Protein AF-W7QCG8-F1 (afdb_monomer_lite)

Radius of gyration: 18.43 Å; chains: 1; bounding box: 40×19×43 Å

pLDDT: mean 89.36, std 8.19, range [49.19, 97.0]

Secondary structure (DSSP, 8-state):
--STTHHHHHHHHTTSS-HHHHHHHHHHHHHHHHHHHHHHHHT-TTPPP--TTSTTHHHHHHHHHHHH--

Foldseek 3Di:
DPDQLPVLVVCVVVVNDDPVVSVVRRVVRVVVVVVVVVVVVVPDPPDDDFDPPDPPSPVVVVVVCVVVVD

Structure (mmCIF, N/CA/C/O backbone):
data_AF-W7QCG8-F1
#
_entry.id   AF-W7QCG8-F1
#
loop_
_atom_site.group_PDB
_atom_site.id
_atom_site.type_symbol
_atom_site.label_atom_id
_atom_site.label_alt_id
_atom_site.label_comp_id
_atom_site.label_asym_id
_atom_site.label_entity_id
_atom_site.label_seq_id
_atom_site.pdbx_PDB_ins_code
_atom_site.Cartn_x
_atom_site.Cartn_y
_atom_site.Cartn_z
_atom_site.occupancy
_atom_site.B_iso_or_equiv
_atom_site.auth_seq_id
_atom_site.auth_comp_id
_atom_site.auth_asym_id
_atom_site.auth_atom_id
_atom_site.pdbx_PDB_model_num
ATOM 1 N N . MET A 1 1 ? -17.037 9.899 1.157 1.00 58.94 1 MET A N 1
ATOM 2 C CA . MET A 1 1 ? -15.679 9.482 1.577 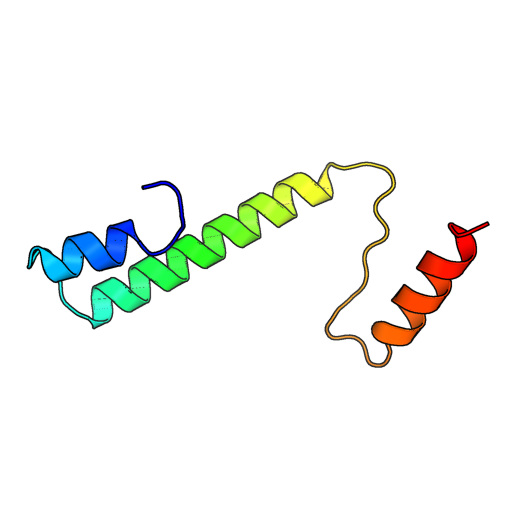1.00 58.94 1 MET A CA 1
ATOM 3 C C . MET A 1 1 ? -15.224 8.318 0.698 1.00 58.94 1 MET A C 1
ATOM 5 O O . MET A 1 1 ? -15.906 7.301 0.711 1.00 58.94 1 MET A O 1
ATOM 9 N N . LYS A 1 2 ? -14.184 8.480 -0.139 1.00 74.00 2 LYS A N 1
ATOM 10 C CA . LYS A 1 2 ? -13.774 7.462 -1.141 1.00 74.00 2 LYS A CA 1
ATOM 11 C C . LYS A 1 2 ? -12.443 6.756 -0.833 1.00 74.00 2 LYS A C 1
ATOM 13 O O . LYS A 1 2 ? -12.127 5.769 -1.488 1.00 74.00 2 LYS A O 1
ATOM 18 N N . SER A 1 3 ? -11.693 7.223 0.161 1.00 83.56 3 SER A N 1
ATOM 19 C CA . SER A 1 3 ? -10.419 6.618 0.560 1.00 83.56 3 SER A CA 1
ATOM 20 C C . SER A 1 3 ? -10.634 5.405 1.471 1.00 83.56 3 SER A C 1
ATOM 22 O O . SER A 1 3 ? -11.528 5.402 2.322 1.00 83.56 3 SER A O 1
ATOM 24 N N . VAL A 1 4 ? -9.808 4.371 1.295 1.00 83.44 4 VAL A N 1
ATOM 25 C CA . VAL A 1 4 ? -9.814 3.157 2.129 1.00 83.44 4 VAL A CA 1
ATOM 26 C C . VAL A 1 4 ? -9.513 3.512 3.592 1.00 83.44 4 VAL A C 1
ATOM 28 O O . VAL A 1 4 ? -8.705 4.394 3.857 1.00 83.44 4 VAL A O 1
ATOM 31 N N . GLY A 1 5 ? -10.180 2.854 4.545 1.00 81.31 5 GLY A N 1
ATOM 32 C CA . GLY A 1 5 ? -9.966 3.035 5.989 1.00 81.31 5 GLY A CA 1
ATOM 33 C C . GLY A 1 5 ? -10.831 4.126 6.623 1.00 81.31 5 GLY A C 1
ATOM 34 O O . GLY A 1 5 ? -11.276 3.980 7.757 1.00 81.31 5 GLY A O 1
ATOM 35 N N . TYR A 1 6 ? -11.172 5.181 5.882 1.00 87.38 6 TYR A N 1
ATOM 36 C CA . TYR A 1 6 ? -11.923 6.312 6.432 1.00 87.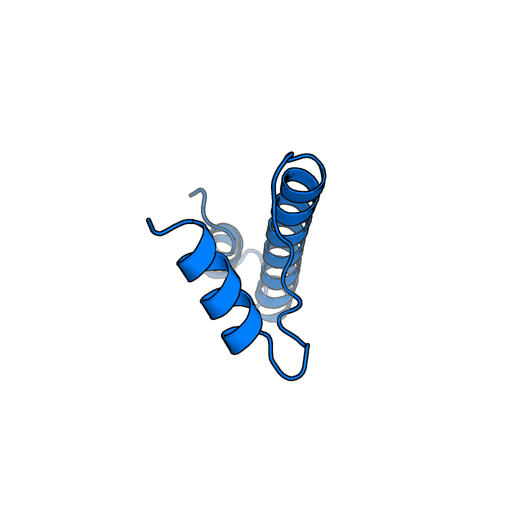38 6 TYR A CA 1
ATOM 37 C C . TYR A 1 6 ? -13.328 5.924 6.907 1.00 87.38 6 TYR A C 1
ATOM 39 O O . TYR A 1 6 ? -13.760 6.347 7.974 1.00 87.38 6 TYR A O 1
ATOM 47 N N . ARG A 1 7 ? -14.053 5.097 6.143 1.00 86.00 7 ARG A N 1
ATOM 48 C CA . ARG A 1 7 ? -15.395 4.648 6.548 1.00 86.00 7 ARG A CA 1
ATOM 49 C C . ARG A 1 7 ? -15.345 3.784 7.809 1.00 86.00 7 ARG A C 1
ATOM 51 O O . ARG A 1 7 ? -16.220 3.899 8.651 1.00 86.00 7 ARG A O 1
ATOM 58 N N . GLN A 1 8 ? -14.314 2.954 7.937 1.00 85.19 8 GLN A N 1
ATOM 59 C CA . GLN A 1 8 ? -14.097 2.117 9.111 1.00 85.19 8 GLN A CA 1
ATOM 60 C C . GLN A 1 8 ? -13.836 2.986 10.347 1.00 85.19 8 GLN A C 1
ATOM 62 O O . GLN A 1 8 ? -14.442 2.746 11.386 1.00 85.19 8 GLN A O 1
ATOM 67 N N . VAL A 1 9 ? -12.992 4.019 10.217 1.00 89.44 9 VAL A N 1
ATOM 68 C CA . VAL A 1 9 ? -12.724 4.987 11.296 1.00 89.44 9 VAL A CA 1
ATOM 69 C C . VAL A 1 9 ? -13.994 5.730 11.690 1.00 89.44 9 VAL A C 1
ATOM 71 O O . VAL A 1 9 ? -14.275 5.863 12.875 1.00 89.44 9 VAL A O 1
ATOM 74 N N . TRP A 1 10 ? -14.792 6.161 10.715 1.00 90.00 10 TRP A N 1
ATOM 75 C CA . TRP A 1 10 ? -16.059 6.829 10.994 1.00 90.00 10 TRP A CA 1
ATOM 76 C C . TRP A 1 10 ? -17.040 5.925 11.750 1.00 90.00 10 TRP A C 1
ATOM 78 O O . TRP A 1 10 ? -17.614 6.362 12.738 1.00 90.00 10 TRP A O 1
ATOM 88 N N . ASP A 1 11 ? -17.198 4.664 11.331 1.00 87.75 11 ASP A N 1
ATOM 89 C CA . ASP A 1 11 ? -18.057 3.693 12.025 1.00 87.75 11 ASP A CA 1
ATOM 90 C C . ASP A 1 11 ? -17.613 3.498 13.494 1.00 87.75 11 ASP A C 1
ATOM 92 O O . ASP A 1 11 ? -18.454 3.407 14.383 1.00 87.75 11 ASP A O 1
ATOM 96 N N . TYR A 1 12 ? -16.301 3.468 13.762 1.00 91.06 12 TYR A N 1
ATOM 97 C CA . TYR A 1 12 ? -15.756 3.374 15.124 1.00 91.06 12 TYR A CA 1
ATOM 98 C C . TYR A 1 12 ? -16.058 4.624 15.962 1.00 91.06 12 TYR A C 1
ATOM 100 O O . TYR A 1 12 ? -16.500 4.507 17.102 1.00 91.06 12 TYR A O 1
ATOM 108 N N . LEU A 1 13 ? -15.876 5.819 15.387 1.00 91.81 13 LEU A N 1
ATOM 109 C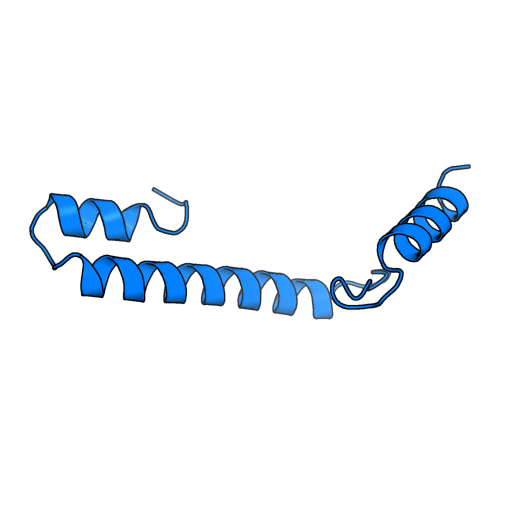 CA . LEU A 1 13 ? -16.197 7.086 16.059 1.00 91.81 13 LEU A CA 1
ATOM 110 C C . LEU A 1 13 ? -17.699 7.238 16.345 1.00 91.81 13 LEU A C 1
ATOM 112 O O . LEU A 1 13 ? -18.071 7.900 17.307 1.00 91.81 13 LEU A O 1
ATOM 116 N N . ASP A 1 14 ? -18.548 6.599 15.540 1.00 93.94 14 ASP A N 1
ATOM 117 C CA . ASP A 1 14 ? -20.005 6.548 15.710 1.00 93.94 14 ASP A CA 1
ATOM 118 C C . ASP A 1 14 ? -20.456 5.434 16.683 1.00 93.94 14 ASP A C 1
ATOM 120 O O . ASP A 1 14 ? -21.641 5.127 16.788 1.00 93.94 14 ASP A O 1
ATOM 124 N N . GLY A 1 15 ? -19.511 4.772 17.364 1.00 90.94 15 GLY A N 1
ATOM 125 C CA . GLY A 1 15 ? -19.783 3.708 18.336 1.00 90.94 15 GLY A CA 1
ATOM 126 C C . GLY A 1 15 ? -20.276 2.390 17.727 1.00 90.94 15 GLY A C 1
ATOM 127 O O . GLY A 1 15 ? -20.769 1.527 18.449 1.00 90.94 15 GLY A O 1
ATOM 128 N N . LYS A 1 16 ? -20.154 2.200 16.404 1.00 88.31 16 LYS A N 1
ATOM 129 C CA . LYS A 1 16 ? -20.674 1.028 15.666 1.00 88.31 16 LYS A CA 1
ATOM 130 C C . LYS A 1 16 ? -19.704 -0.159 15.609 1.00 88.31 16 LYS A C 1
ATOM 132 O O . LYS A 1 16 ? -19.871 -1.053 14.777 1.00 88.31 16 LYS A O 1
ATOM 137 N N . GLY A 1 17 ? -18.681 -0.177 16.456 1.00 84.88 17 GLY A N 1
ATOM 138 C CA . GLY A 1 17 ? -17.715 -1.269 16.551 1.00 84.88 17 GLY A CA 1
ATOM 139 C C . GLY A 1 17 ? -16.558 -0.937 17.484 1.00 84.88 17 GLY A C 1
ATOM 140 O O . GLY A 1 17 ? -16.425 0.195 17.944 1.00 84.88 17 GLY A O 1
ATOM 141 N N . ASP A 1 18 ? -15.711 -1.929 17.741 1.00 91.69 18 ASP A N 1
ATOM 142 C CA . ASP A 1 18 ? -14.504 -1.771 18.548 1.00 91.69 18 ASP A CA 1
ATOM 143 C C . ASP A 1 18 ? -13.245 -1.544 17.686 1.00 91.69 18 ASP A C 1
ATOM 145 O O . ASP A 1 18 ? -13.259 -1.586 16.448 1.00 91.69 18 ASP A O 1
ATOM 149 N N . PHE A 1 19 ? -12.129 -1.269 18.360 1.00 91.88 19 PHE A N 1
ATOM 150 C CA . PHE A 1 19 ? -10.847 -1.008 17.711 1.00 91.88 19 PHE A CA 1
ATOM 151 C C . PHE A 1 19 ? -10.280 -2.239 16.979 1.00 91.88 19 PHE A C 1
ATOM 153 O O . PHE A 1 19 ? -9.637 -2.110 15.932 1.00 91.88 19 PHE A O 1
ATOM 160 N N . GLU A 1 20 ? -10.540 -3.444 17.484 1.00 93.81 20 GLU A N 1
ATOM 161 C CA . GLU A 1 20 ? -10.091 -4.688 16.856 1.00 93.81 20 GLU A CA 1
ATOM 162 C C . GLU A 1 20 ? -10.778 -4.886 15.499 1.00 93.81 20 GLU A C 1
ATOM 164 O O . GLU A 1 20 ? -10.129 -5.157 14.479 1.00 93.81 20 GLU A O 1
ATOM 169 N N . GLN A 1 21 ? -12.089 -4.660 15.455 1.00 90.38 21 GLN A N 1
ATOM 170 C CA . GLN A 1 21 ? -12.901 -4.764 14.255 1.00 90.38 21 GLN A CA 1
ATOM 171 C C . GLN A 1 21 ? -12.579 -3.652 13.253 1.00 90.38 21 GLN A C 1
ATOM 173 O O . GLN A 1 21 ? -12.506 -3.919 12.047 1.00 90.38 21 GLN A O 1
ATOM 178 N N . LEU A 1 22 ? -12.314 -2.429 13.727 1.00 91.56 22 LEU A N 1
ATOM 179 C CA . LEU A 1 22 ? -11.758 -1.342 12.916 1.00 91.56 22 LEU A CA 1
ATOM 180 C C . LEU A 1 22 ? -10.472 -1.793 12.210 1.00 91.56 22 LEU A C 1
ATOM 182 O O . LEU A 1 22 ? -10.371 -1.689 10.979 1.00 91.56 22 LEU A O 1
ATOM 186 N N . ARG A 1 23 ? -9.490 -2.286 12.979 1.00 93.19 23 ARG A N 1
ATOM 187 C CA . ARG A 1 23 ? -8.182 -2.700 12.454 1.00 93.19 23 ARG A CA 1
ATOM 188 C C . ARG A 1 23 ? -8.352 -3.794 11.410 1.00 93.19 23 ARG A C 1
ATOM 190 O O . ARG A 1 23 ? -7.838 -3.667 10.296 1.00 93.19 23 ARG A O 1
ATOM 197 N N . TYR A 1 24 ? -9.121 -4.832 11.735 1.00 93.62 24 TYR A N 1
ATOM 198 C CA . TYR A 1 24 ? -9.382 -5.943 10.827 1.00 93.62 24 TYR A CA 1
ATOM 199 C C . TYR A 1 24 ? -10.009 -5.471 9.507 1.00 93.62 24 TYR A C 1
ATOM 201 O O . TYR A 1 24 ? -9.476 -5.747 8.428 1.00 93.62 24 TYR A O 1
ATOM 209 N N . ARG A 1 25 ? -11.103 -4.696 9.572 1.00 91.31 25 ARG A N 1
ATOM 210 C CA . ARG A 1 25 ? -11.809 -4.198 8.377 1.00 91.31 25 ARG A CA 1
ATOM 211 C C . ARG A 1 25 ? -10.922 -3.293 7.525 1.00 91.31 25 ARG A C 1
ATOM 213 O O . ARG A 1 25 ? -11.010 -3.344 6.298 1.00 91.31 25 ARG A O 1
ATOM 220 N N . THR A 1 26 ? -10.064 -2.492 8.154 1.00 91.12 26 THR A N 1
ATOM 221 C CA . THR A 1 26 ? -9.126 -1.602 7.456 1.00 91.12 26 THR A CA 1
ATOM 222 C C . THR A 1 26 ? -8.080 -2.404 6.689 1.00 91.12 26 THR A C 1
ATOM 224 O O . THR A 1 26 ? -7.903 -2.191 5.491 1.00 91.12 26 THR A O 1
ATOM 227 N N . VAL A 1 27 ? -7.457 -3.398 7.330 1.00 94.62 27 VAL A N 1
ATOM 228 C CA . VAL A 1 27 ? -6.486 -4.290 6.679 1.00 94.62 27 VAL A CA 1
ATOM 229 C C . VAL A 1 27 ? -7.121 -5.038 5.501 1.00 94.62 27 VAL A C 1
ATOM 231 O O . VAL A 1 27 ? -6.531 -5.109 4.420 1.00 94.62 27 VAL A O 1
ATOM 234 N N . VAL A 1 28 ? -8.337 -5.568 5.673 1.00 94.62 28 VAL A N 1
ATOM 235 C CA . VAL A 1 28 ? -9.072 -6.249 4.594 1.00 94.62 28 VAL A CA 1
ATOM 236 C C . VAL A 1 28 ? -9.337 -5.302 3.423 1.00 94.62 28 VAL A C 1
ATOM 238 O O . VAL A 1 28 ? -9.074 -5.663 2.275 1.00 94.62 28 VAL A O 1
ATOM 241 N N . ALA A 1 29 ? -9.811 -4.083 3.690 1.00 91.75 29 ALA A N 1
ATOM 242 C CA . ALA A 1 29 ? -10.103 -3.109 2.645 1.00 91.75 29 ALA A CA 1
ATOM 243 C C . ALA A 1 29 ? -8.840 -2.699 1.860 1.00 91.75 29 ALA A C 1
ATOM 245 O O . ALA A 1 29 ? -8.890 -2.610 0.630 1.00 91.75 29 ALA A O 1
ATOM 246 N N . THR A 1 30 ? -7.696 -2.540 2.535 1.00 95.19 30 THR A N 1
ATOM 247 C CA . THR A 1 30 ? -6.404 -2.249 1.890 1.00 95.19 30 THR A CA 1
ATOM 248 C C . THR A 1 30 ? -5.929 -3.413 1.021 1.00 95.19 30 THR A C 1
ATOM 250 O O . THR A 1 30 ? -5.540 -3.201 -0.127 1.00 95.19 30 THR A O 1
ATOM 253 N N . ARG A 1 31 ? -6.048 -4.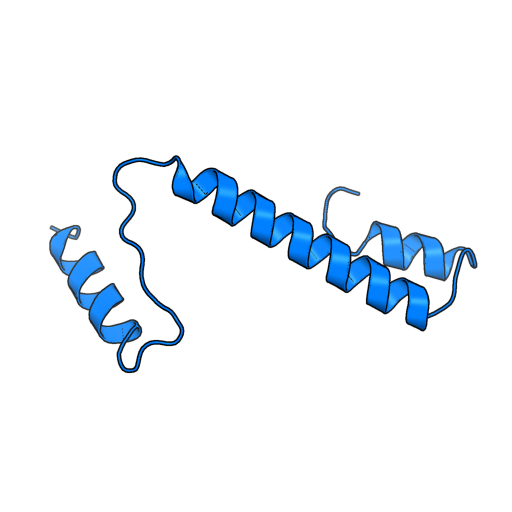663 1.495 1.00 96.56 31 ARG A N 1
ATOM 254 C CA . ARG A 1 31 ? -5.723 -5.855 0.688 1.00 96.56 31 ARG A CA 1
ATOM 255 C C . ARG A 1 31 ? -6.604 -5.973 -0.551 1.00 96.56 31 ARG A C 1
ATOM 257 O O . ARG A 1 31 ? -6.116 -6.310 -1.626 1.00 96.56 31 ARG A O 1
ATOM 264 N N . GLN A 1 32 ? -7.897 -5.681 -0.424 1.00 95.88 32 GLN A N 1
ATOM 265 C CA . GLN A 1 32 ? -8.813 -5.686 -1.565 1.00 95.88 32 GLN A CA 1
ATOM 266 C C . GLN A 1 32 ? -8.464 -4.602 -2.589 1.00 95.88 32 GLN A C 1
ATOM 268 O O . GLN A 1 32 ? -8.564 -4.856 -3.788 1.00 95.88 32 GLN A O 1
ATOM 273 N N . LEU A 1 33 ? -8.046 -3.413 -2.140 1.00 95.56 33 LEU A N 1
ATOM 274 C CA . LEU A 1 33 ? -7.555 -2.365 -3.034 1.00 95.56 33 LEU A CA 1
ATOM 275 C C . LEU A 1 33 ? -6.309 -2.834 -3.795 1.00 95.56 33 LEU A C 1
ATOM 277 O O . LEU A 1 33 ? -6.334 -2.820 -5.024 1.00 95.56 33 LEU A O 1
ATOM 281 N N . ALA A 1 34 ? -5.290 -3.325 -3.086 1.00 96.19 34 ALA A N 1
ATOM 282 C CA . ALA A 1 34 ? -4.060 -3.830 -3.697 1.00 96.19 34 ALA A CA 1
ATOM 283 C C . ALA A 1 34 ? -4.339 -4.971 -4.690 1.00 96.19 34 ALA A C 1
ATOM 285 O O . ALA A 1 34 ? -3.855 -4.954 -5.819 1.00 96.19 34 ALA A O 1
ATOM 286 N N . LYS A 1 35 ? -5.207 -5.927 -4.325 1.00 97.00 35 LYS A N 1
ATOM 287 C CA . LYS A 1 35 ? -5.629 -7.013 -5.224 1.00 97.00 35 LYS A CA 1
ATOM 288 C C . 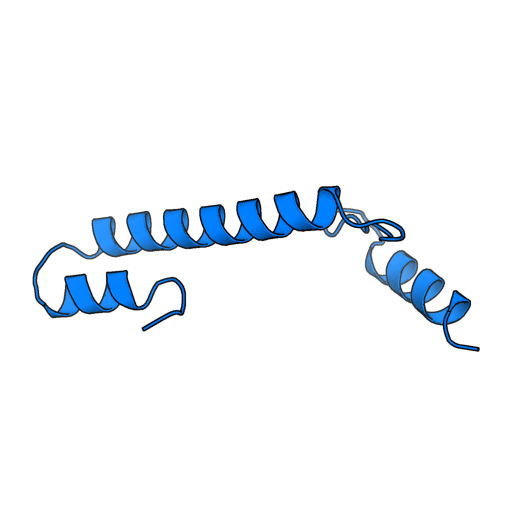LYS A 1 35 ? -6.281 -6.474 -6.496 1.00 97.00 35 LYS A C 1
ATOM 290 O O . LYS A 1 35 ? -5.984 -6.975 -7.578 1.00 97.00 35 LYS A O 1
ATOM 295 N N . ARG A 1 36 ? -7.164 -5.473 -6.390 1.00 96.94 36 ARG A N 1
ATOM 296 C CA . ARG A 1 36 ? -7.790 -4.840 -7.563 1.00 96.94 36 ARG A CA 1
ATOM 297 C C . ARG A 1 36 ? -6.750 -4.147 -8.438 1.00 96.94 36 ARG A C 1
ATOM 299 O O . ARG A 1 36 ? -6.766 -4.383 -9.638 1.00 96.94 36 ARG A O 1
ATOM 306 N N . GLN A 1 37 ? -5.837 -3.370 -7.852 1.00 96.94 37 GLN A N 1
ATOM 307 C CA . GLN A 1 37 ? -4.748 -2.717 -8.589 1.00 96.94 37 GLN A CA 1
ATOM 308 C C . GLN A 1 37 ? -3.906 -3.741 -9.360 1.00 96.94 37 GLN A C 1
ATOM 310 O O . GLN A 1 37 ? -3.750 -3.615 -10.569 1.00 96.94 37 GLN A O 1
ATOM 315 N N . LEU A 1 38 ? -3.462 -4.813 -8.698 1.00 95.75 38 LEU A N 1
ATOM 316 C CA . LEU A 1 38 ? -2.692 -5.887 -9.334 1.00 95.75 38 LEU A CA 1
ATOM 317 C C . LEU A 1 38 ? -3.483 -6.628 -10.417 1.00 95.75 38 LEU A C 1
ATOM 319 O O . LEU A 1 38 ? -2.928 -6.977 -11.452 1.00 95.75 38 LEU A O 1
ATOM 323 N N . THR A 1 39 ? -4.779 -6.865 -10.201 1.00 96.94 39 THR A N 1
ATOM 324 C CA . THR A 1 39 ? -5.644 -7.514 -11.202 1.00 96.94 39 THR A CA 1
ATOM 325 C C . THR A 1 39 ? -5.745 -6.669 -12.469 1.00 96.94 39 THR A C 1
ATOM 327 O O . THR A 1 39 ? -5.642 -7.212 -13.563 1.00 96.94 39 THR A O 1
ATOM 330 N N . TRP A 1 40 ? -5.898 -5.351 -12.323 1.00 96.88 40 TRP A N 1
ATOM 331 C CA . TRP A 1 40 ? -5.899 -4.420 -13.450 1.00 96.88 40 TRP A CA 1
ATOM 332 C C . TRP A 1 40 ? -4.546 -4.385 -14.166 1.00 96.88 40 TRP A C 1
ATOM 334 O O . TRP A 1 40 ? -4.505 -4.518 -15.385 1.00 96.88 40 TRP A O 1
ATOM 344 N N . LEU A 1 41 ? -3.443 -4.277 -13.419 1.00 96.50 41 LEU A N 1
ATOM 345 C CA . LEU A 1 41 ? -2.092 -4.242 -13.988 1.00 96.50 41 LEU A CA 1
ATOM 346 C C . LEU A 1 41 ? -1.755 -5.518 -14.775 1.00 96.50 41 LEU A C 1
ATOM 348 O O . LEU A 1 41 ? -1.125 -5.436 -15.819 1.00 96.50 41 LEU A O 1
ATOM 352 N N . ARG A 1 42 ? -2.224 -6.700 -14.353 1.00 93.38 42 ARG A N 1
ATOM 353 C CA . ARG A 1 42 ? -2.001 -7.958 -15.098 1.00 93.38 42 ARG A CA 1
ATOM 354 C C . ARG A 1 42 ? -2.541 -7.941 -16.530 1.00 93.38 42 ARG A C 1
ATOM 356 O O . ARG A 1 42 ? -2.024 -8.672 -17.364 1.00 93.38 42 ARG A O 1
ATOM 363 N N . GLY A 1 43 ? -3.586 -7.159 -16.797 1.00 93.38 43 GLY A N 1
ATOM 364 C CA . GLY A 1 43 ? -4.169 -7.022 -18.132 1.00 93.38 43 GLY A CA 1
ATOM 365 C C . GLY A 1 43 ? -3.565 -5.890 -18.965 1.00 93.38 43 GLY A C 1
ATOM 366 O O . GLY A 1 43 ? -3.995 -5.692 -20.098 1.00 93.38 43 GLY A O 1
ATOM 367 N N . TRP A 1 44 ? -2.617 -5.121 -18.422 1.00 96.00 44 TRP A N 1
ATOM 368 C CA . TRP A 1 44 ? -2.081 -3.934 -19.081 1.00 96.00 44 TRP A CA 1
ATOM 369 C C . TRP A 1 44 ? -0.851 -4.301 -19.936 1.00 96.00 44 TRP A C 1
ATOM 371 O O . TRP A 1 44 ? 0.155 -4.766 -19.394 1.00 96.00 44 TRP A O 1
ATOM 381 N N . PRO A 1 45 ? -0.895 -4.094 -21.268 1.00 93.62 45 PRO A N 1
ATOM 382 C CA . PRO A 1 45 ? 0.220 -4.422 -22.156 1.00 93.62 45 PRO A CA 1
ATOM 383 C C . PRO A 1 45 ? 1.398 -3.447 -22.006 1.00 93.62 45 PRO A C 1
ATOM 385 O O . PRO A 1 45 ? 1.206 -2.247 -21.836 1.00 93.62 45 PRO A O 1
ATOM 388 N N . GLY A 1 46 ? 2.627 -3.951 -22.130 1.00 89.38 46 GLY A N 1
ATOM 389 C CA . GLY A 1 46 ? 3.835 -3.114 -22.090 1.00 89.38 46 GLY A CA 1
ATOM 390 C C . GLY A 1 46 ? 4.271 -2.681 -20.687 1.00 89.38 46 GLY A C 1
ATOM 391 O O . GLY A 1 46 ? 5.038 -1.733 -20.557 1.00 89.38 46 GLY A O 1
ATOM 392 N N . LEU A 1 47 ? 3.795 -3.355 -19.635 1.00 91.75 47 LEU A N 1
ATOM 393 C CA . LEU A 1 47 ? 4.334 -3.183 -18.287 1.00 91.75 47 LEU A CA 1
ATOM 394 C C . LEU A 1 47 ? 5.618 -3.995 -18.094 1.00 91.75 47 LEU A C 1
ATOM 396 O O . LEU A 1 47 ? 5.649 -5.192 -18.381 1.00 91.75 47 LEU A O 1
ATOM 400 N N . HIS A 1 48 ? 6.629 -3.353 -17.512 1.00 91.00 48 HIS A N 1
ATOM 401 C CA . HIS A 1 48 ? 7.806 -4.019 -16.958 1.00 91.00 48 HIS A CA 1
ATOM 402 C C . HIS A 1 48 ? 7.580 -4.278 -15.464 1.00 91.00 48 HIS A C 1
ATOM 404 O O . HIS A 1 48 ? 7.382 -3.339 -14.691 1.00 91.00 48 HIS A O 1
ATOM 410 N N . TRP A 1 49 ? 7.546 -5.548 -15.057 1.00 91.94 49 TRP A N 1
ATOM 411 C CA . TRP A 1 49 ? 7.365 -5.931 -13.655 1.00 91.94 49 TRP A CA 1
ATOM 412 C C . TRP A 1 49 ? 8.718 -6.003 -12.957 1.00 91.94 49 TRP A C 1
ATOM 414 O O . TRP A 1 49 ? 9.589 -6.729 -13.414 1.00 91.94 49 TRP A O 1
ATOM 424 N N . VAL A 1 50 ? 8.845 -5.313 -11.825 1.00 92.31 50 VAL A N 1
ATOM 425 C CA . VAL A 1 50 ? 10.029 -5.378 -10.960 1.00 92.31 50 VAL A CA 1
ATOM 426 C C . VAL A 1 50 ? 9.639 -6.032 -9.643 1.00 92.31 50 VAL A C 1
ATOM 428 O O . VAL A 1 50 ? 8.662 -5.622 -9.005 1.00 92.31 50 VAL A O 1
ATOM 431 N N . ASP A 1 51 ? 10.405 -7.033 -9.217 1.00 90.88 51 ASP A N 1
ATOM 432 C CA . ASP A 1 51 ? 10.212 -7.646 -7.908 1.00 90.88 51 ASP A CA 1
ATOM 433 C C . ASP A 1 51 ? 10.849 -6.792 -6.807 1.00 90.88 51 ASP A C 1
ATOM 435 O O . ASP A 1 51 ? 12.064 -6.744 -6.642 1.00 90.88 51 ASP A O 1
ATOM 439 N N . THR A 1 52 ? 10.008 -6.145 -6.001 1.00 88.50 52 THR A N 1
ATOM 440 C CA . THR A 1 52 ? 10.448 -5.335 -4.851 1.00 88.50 52 THR A CA 1
ATOM 441 C C . THR A 1 52 ? 11.125 -6.132 -3.731 1.00 88.50 52 THR A C 1
ATOM 443 O O . THR A 1 52 ? 11.682 -5.517 -2.827 1.00 88.50 52 THR A O 1
ATOM 446 N N . GLN A 1 53 ? 11.028 -7.465 -3.737 1.00 90.62 53 GLN A N 1
ATOM 447 C CA . GLN A 1 53 ? 11.682 -8.344 -2.761 1.00 90.62 53 GLN A CA 1
ATOM 448 C C . GLN A 1 53 ? 12.975 -8.975 -3.306 1.00 90.62 53 GLN A C 1
ATOM 450 O O . GLN A 1 53 ? 13.634 -9.718 -2.581 1.00 90.62 53 GLN A O 1
ATOM 455 N N . GLY A 1 54 ? 13.340 -8.692 -4.561 1.00 87.88 54 GLY A N 1
ATOM 456 C CA . GLY A 1 54 ? 14.601 -9.133 -5.148 1.00 87.88 54 GLY A CA 1
ATOM 457 C C . GLY A 1 54 ? 15.805 -8.382 -4.572 1.00 87.88 54 GLY A C 1
ATOM 458 O O . GLY A 1 54 ? 15.680 -7.262 -4.076 1.00 87.88 54 GLY A O 1
ATOM 459 N N . GLU A 1 55 ? 16.990 -8.986 -4.672 1.00 87.38 55 GLU A N 1
ATOM 460 C CA . GLU A 1 55 ? 18.228 -8.438 -4.091 1.00 87.38 55 GLU A CA 1
ATOM 461 C C . GLU A 1 55 ? 18.654 -7.087 -4.700 1.00 87.38 55 GLU A C 1
ATOM 463 O O . GLU A 1 55 ? 19.338 -6.315 -4.033 1.00 87.38 55 GLU A O 1
ATOM 468 N N . ASP A 1 56 ? 18.238 -6.773 -5.935 1.00 89.25 56 ASP A N 1
ATOM 469 C CA . ASP A 1 56 ? 18.719 -5.596 -6.679 1.00 89.25 56 ASP A CA 1
ATOM 470 C C . ASP A 1 56 ? 17.618 -4.858 -7.475 1.00 89.25 56 ASP A C 1
ATOM 472 O O . ASP A 1 56 ? 17.819 -4.378 -8.595 1.00 89.25 56 ASP A O 1
ATOM 476 N N . ALA A 1 57 ? 16.423 -4.743 -6.887 1.00 91.38 57 ALA A N 1
ATOM 477 C CA . ALA A 1 57 ? 15.268 -4.093 -7.520 1.00 91.38 57 ALA A CA 1
ATOM 478 C C . ALA A 1 57 ? 15.550 -2.640 -7.962 1.00 91.38 57 ALA A C 1
ATOM 480 O O . ALA A 1 57 ? 15.052 -2.177 -8.989 1.00 91.38 57 ALA A O 1
ATOM 481 N N . LEU A 1 58 ? 16.366 -1.903 -7.196 1.00 90.75 58 LEU A N 1
ATOM 482 C CA . LEU A 1 58 ? 16.708 -0.515 -7.508 1.00 90.75 58 LEU A CA 1
ATOM 483 C C . LEU A 1 58 ? 17.527 -0.409 -8.799 1.00 90.75 58 LEU A C 1
ATOM 485 O O . LEU A 1 58 ? 17.225 0.434 -9.646 1.00 90.75 58 LEU A O 1
ATOM 489 N N . SER A 1 59 ? 18.551 -1.247 -8.966 1.00 89.88 59 SER A N 1
ATOM 490 C CA . SER A 1 59 ? 19.377 -1.201 -10.174 1.00 89.88 59 SER A CA 1
ATOM 491 C C . SER A 1 59 ? 18.597 -1.646 -11.405 1.00 89.88 59 SER A C 1
ATOM 493 O O . SER A 1 59 ? 18.817 -1.096 -12.484 1.00 89.88 59 SER A O 1
ATOM 495 N N . GLU A 1 60 ? 17.668 -2.596 -11.261 1.00 90.25 60 GLU A N 1
ATOM 496 C CA . GLU A 1 60 ? 16.749 -2.985 -12.335 1.00 90.25 60 GLU A CA 1
ATOM 497 C C . GLU A 1 60 ? 15.903 -1.791 -12.809 1.00 90.25 60 GLU A C 1
ATOM 499 O O . GLU A 1 60 ? 15.893 -1.474 -14.000 1.00 90.25 60 GLU A O 1
ATOM 504 N N . ILE A 1 61 ? 15.281 -1.060 -11.875 1.00 91.69 61 ILE A N 1
ATOM 505 C CA . ILE A 1 61 ? 14.490 0.144 -12.184 1.00 91.69 61 ILE A CA 1
ATOM 506 C C . ILE A 1 61 ? 15.351 1.204 -12.876 1.00 91.69 61 ILE A C 1
ATOM 508 O O . ILE A 1 61 ? 14.927 1.804 -13.863 1.00 91.69 61 ILE A O 1
ATOM 512 N N . LEU A 1 62 ? 16.569 1.443 -12.381 1.00 91.88 62 LEU A N 1
ATOM 513 C CA . LEU A 1 62 ? 17.465 2.449 -12.951 1.00 91.88 62 LEU A CA 1
ATOM 514 C C . LEU A 1 62 ? 17.910 2.105 -14.377 1.00 91.88 62 LEU A C 1
ATOM 516 O O . LEU A 1 62 ? 18.046 3.017 -15.194 1.00 91.88 62 LEU A O 1
ATOM 520 N N . LYS A 1 63 ? 18.134 0.821 -14.689 1.00 89.88 63 LYS A N 1
ATOM 521 C CA . LYS A 1 63 ? 18.429 0.370 -16.060 1.00 89.88 63 LYS A CA 1
ATOM 522 C C . LYS A 1 63 ? 17.237 0.630 -16.974 1.00 89.88 63 LYS A C 1
ATOM 524 O O . LYS A 1 63 ? 17.406 1.285 -17.998 1.00 89.88 63 LYS A O 1
ATOM 529 N N . PHE A 1 64 ? 16.042 0.227 -16.543 1.00 88.19 64 PHE A N 1
ATOM 530 C CA . PHE A 1 64 ? 14.813 0.429 -17.305 1.00 88.19 64 PHE A CA 1
ATOM 531 C C . PHE A 1 64 ? 14.566 1.915 -17.610 1.00 88.19 64 PHE A C 1
ATOM 533 O O . PHE A 1 64 ? 14.427 2.292 -18.765 1.00 88.19 64 PHE A O 1
ATOM 540 N N . VAL A 1 65 ? 14.603 2.807 -16.613 1.00 89.56 65 VAL A N 1
ATOM 541 C CA . VAL A 1 65 ? 14.352 4.247 -16.840 1.00 89.56 65 VAL A CA 1
ATOM 542 C C . VAL A 1 65 ? 15.359 4.872 -17.817 1.00 89.56 65 VAL A C 1
ATOM 544 O O . VAL A 1 65 ? 14.985 5.741 -18.602 1.00 89.56 65 VAL A O 1
ATOM 547 N N . ARG A 1 66 ? 16.625 4.431 -17.804 1.00 88.06 66 ARG A N 1
ATOM 548 C CA . ARG A 1 66 ? 17.658 4.932 -18.729 1.00 88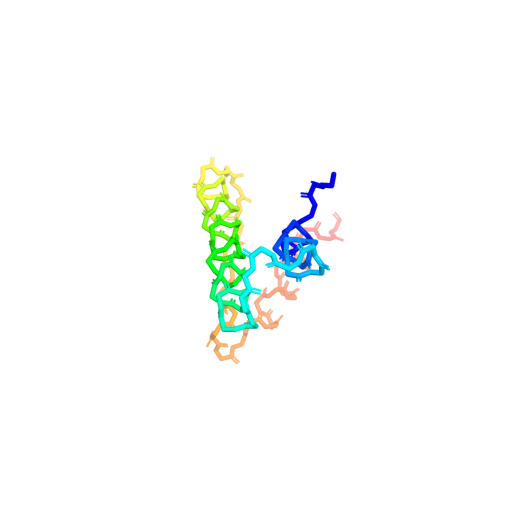.06 66 ARG A CA 1
ATOM 549 C C . ARG A 1 66 ? 17.422 4.507 -20.178 1.00 88.06 66 ARG A C 1
ATOM 551 O O . ARG A 1 66 ? 17.750 5.281 -21.067 1.00 88.06 66 ARG A O 1
ATOM 558 N N . GLU A 1 67 ? 16.853 3.327 -20.415 1.00 81.06 67 GLU A N 1
ATOM 559 C CA . GLU A 1 67 ? 16.536 2.838 -21.767 1.00 81.06 67 GLU A CA 1
ATOM 560 C C . GLU A 1 67 ? 15.408 3.637 -22.439 1.00 81.06 67 GLU A C 1
ATOM 562 O O . GLU A 1 67 ? 15.428 3.814 -23.652 1.00 81.06 67 GLU A O 1
ATOM 567 N N . PHE A 1 68 ? 14.455 4.163 -21.662 1.00 77.75 68 PHE A N 1
ATOM 568 C CA . PHE A 1 68 ? 13.317 4.946 -22.172 1.00 77.75 68 PHE A CA 1
ATOM 569 C C . PHE A 1 68 ? 13.506 6.469 -22.064 1.00 77.75 68 PHE A C 1
ATOM 571 O O . PHE A 1 68 ? 12.638 7.226 -22.494 1.00 77.75 68 PHE A O 1
ATOM 578 N N . GLY A 1 69 ? 14.605 6.926 -21.459 1.00 64.69 69 GLY A N 1
ATOM 579 C CA . GLY A 1 69 ? 14.868 8.333 -21.146 1.00 64.69 69 GLY A CA 1
ATOM 580 C C . GLY A 1 69 ? 15.650 9.125 -22.201 1.00 64.69 69 GLY A C 1
ATOM 581 O O . GLY A 1 69 ? 16.158 10.190 -21.849 1.00 64.69 69 GLY A O 1
ATOM 582 N N . SER A 1 70 ? 15.793 8.623 -23.438 1.00 49.19 70 SER A N 1
ATOM 583 C CA . SER A 1 70 ? 16.405 9.362 -24.562 1.00 49.19 70 SER A CA 1
ATOM 584 C C . SER A 1 70 ? 15.383 10.159 -25.362 1.00 49.19 70 SER A C 1
ATOM 586 O O . SER A 1 70 ? 14.402 9.519 -25.808 1.00 49.19 70 SER A O 1
#

Sequence (70 aa):
MKSVGYRQVWDYLDGKGDFEQLRYRTVVATRQLAKRQLTWLRGWPGLHWVDTQGEDALSEILKFVREFGS